Protein AF-A0A0B1T889-F1 (afdb_monomer_lite)

pLDDT: mean 82.71, std 9.09, range [52.03, 93.5]

Sequence (111 aa):
MHWVPYGIRHLVICTLQVASLLMTAFSKSVPVALLGVCVASVAGGLGESTFLGLAGHYSKHTIATWSSGTGMAGLIGAFSYAGMTDARLLALTPTQAMLVMLIMPAIFAFT

Structure (mmCIF, N/CA/C/O backbone):
data_AF-A0A0B1T889-F1
#
_entry.id   AF-A0A0B1T889-F1
#
loop_
_atom_site.group_PDB
_atom_site.id
_atom_site.type_symbol
_atom_site.label_atom_id
_atom_site.label_alt_id
_atom_site.label_comp_id
_atom_site.label_asym_id
_atom_site.label_entity_id
_atom_site.label_seq_id
_atom_site.pdbx_PDB_ins_code
_atom_site.Cartn_x
_atom_site.Cartn_y
_atom_site.Cartn_z
_atom_site.occupancy
_atom_site.B_iso_or_equiv
_atom_site.auth_seq_id
_atom_site.auth_comp_id
_atom_site.auth_asym_id
_atom_site.auth_atom_id
_atom_site.pdbx_PDB_model_num
ATOM 1 N N . MET A 1 1 ? 13.148 -17.642 -9.756 1.00 52.03 1 MET A N 1
ATOM 2 C CA . MET A 1 1 ? 1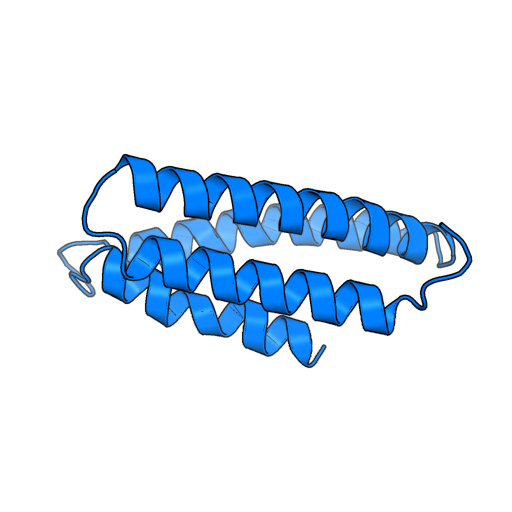2.091 -16.606 -9.863 1.00 52.03 1 MET A CA 1
ATOM 3 C C . MET A 1 1 ? 12.074 -15.906 -11.240 1.00 52.03 1 MET A C 1
ATOM 5 O O . MET A 1 1 ? 11.842 -14.707 -11.302 1.00 52.03 1 MET A O 1
ATOM 9 N N . HIS A 1 2 ? 12.268 -16.618 -12.360 1.00 54.34 2 HIS A N 1
ATOM 10 C CA . HIS A 1 2 ? 12.201 -16.041 -13.724 1.00 54.34 2 HIS A CA 1
ATOM 11 C C . HIS A 1 2 ? 10.922 -16.427 -14.497 1.00 54.34 2 HIS A C 1
ATOM 13 O O . HIS A 1 2 ? 10.688 -15.914 -15.580 1.00 54.34 2 HIS A O 1
ATOM 19 N N . TRP A 1 3 ? 10.080 -17.305 -13.939 1.00 59.69 3 TRP A N 1
ATOM 20 C CA . TRP A 1 3 ? 8.971 -17.944 -14.669 1.00 59.69 3 TRP A CA 1
ATOM 21 C C . TRP A 1 3 ? 7.591 -17.344 -14.397 1.00 59.69 3 TRP A C 1
ATOM 23 O O . TRP A 1 3 ? 6.646 -17.624 -15.124 1.00 59.69 3 TRP A O 1
ATOM 33 N N . VAL A 1 4 ? 7.458 -16.528 -13.349 1.00 72.19 4 VAL A N 1
ATOM 34 C CA . VAL A 1 4 ? 6.184 -15.884 -13.013 1.00 72.19 4 VAL A CA 1
ATOM 35 C C . VAL A 1 4 ? 6.251 -14.428 -13.464 1.00 72.19 4 VAL A C 1
ATOM 37 O O . VAL A 1 4 ? 7.109 -13.710 -12.933 1.00 72.19 4 VAL A O 1
ATOM 40 N N . PRO A 1 5 ? 5.392 -13.985 -14.398 1.00 80.12 5 PRO A N 1
ATOM 41 C CA . PRO A 1 5 ? 5.364 -12.602 -14.855 1.00 80.12 5 PRO A CA 1
ATOM 42 C C . PRO A 1 5 ? 5.029 -11.647 -13.703 1.00 80.12 5 PRO A C 1
ATOM 44 O O . PRO A 1 5 ? 4.236 -11.973 -12.816 1.00 80.12 5 PRO A O 1
ATOM 47 N N . TYR A 1 6 ? 5.633 -10.457 -13.726 1.00 80.12 6 TYR A N 1
ATOM 48 C CA . TYR A 1 6 ? 5.500 -9.450 -12.666 1.00 80.12 6 TYR A CA 1
ATOM 49 C C . TYR A 1 6 ? 4.041 -9.054 -12.396 1.00 80.12 6 TYR A C 1
ATOM 51 O O . TYR A 1 6 ? 3.679 -8.878 -11.238 1.00 80.12 6 TYR A O 1
ATOM 59 N N . GLY A 1 7 ? 3.182 -9.034 -13.421 1.00 80.25 7 GLY A N 1
ATOM 60 C CA . GLY A 1 7 ? 1.748 -8.765 -13.255 1.00 80.25 7 GLY A CA 1
ATOM 61 C C . GLY A 1 7 ? 1.016 -9.802 -12.393 1.00 80.25 7 GLY A C 1
ATOM 62 O O . GLY A 1 7 ? 0.207 -9.434 -11.550 1.00 80.25 7 GLY A O 1
ATOM 63 N N . ILE A 1 8 ? 1.342 -11.096 -12.520 1.00 83.31 8 ILE A N 1
ATOM 64 C CA . ILE A 1 8 ? 0.732 -12.137 -11.671 1.00 83.31 8 ILE A CA 1
ATOM 65 C C . ILE A 1 8 ? 1.202 -11.977 -10.224 1.00 83.31 8 ILE A C 1
ATOM 67 O O . ILE A 1 8 ? 0.402 -12.106 -9.302 1.00 83.31 8 ILE A O 1
ATOM 71 N N . ARG A 1 9 ? 2.482 -11.648 -10.011 1.00 85.19 9 ARG A N 1
ATOM 72 C CA . ARG A 1 9 ? 2.999 -11.374 -8.662 1.00 85.19 9 ARG A CA 1
ATOM 73 C C . ARG A 1 9 ? 2.290 -10.174 -8.042 1.00 85.19 9 ARG A C 1
ATOM 75 O O . ARG A 1 9 ? 1.846 -10.281 -6.907 1.00 85.19 9 ARG A O 1
ATOM 82 N N . HIS A 1 10 ? 2.122 -9.091 -8.804 1.00 87.50 10 HIS A N 1
ATOM 83 C CA . HIS A 1 10 ? 1.406 -7.883 -8.382 1.00 87.50 10 HIS A CA 1
ATOM 84 C C . HIS A 1 10 ? -0.022 -8.184 -7.926 1.00 87.50 10 HIS A C 1
ATOM 86 O O . HIS A 1 10 ? -0.415 -7.798 -6.827 1.00 87.50 10 HIS A O 1
ATOM 92 N N . LEU A 1 11 ? -0.772 -8.961 -8.714 1.00 87.81 11 LEU A N 1
ATOM 93 C CA . LEU A 1 11 ? -2.132 -9.376 -8.358 1.00 87.81 11 LEU A CA 1
ATOM 94 C C . LEU A 1 11 ? -2.168 -10.237 -7.089 1.00 87.81 11 LEU A C 1
ATOM 96 O O . LEU A 1 11 ? -3.028 -10.038 -6.230 1.00 87.81 11 LEU A O 1
ATOM 100 N N . VAL A 1 12 ? -1.227 -11.172 -6.935 1.00 88.69 12 VAL A N 1
ATOM 101 C CA . VAL A 1 12 ? -1.115 -11.992 -5.718 1.00 88.69 12 VAL A CA 1
ATOM 102 C C . VAL A 1 12 ? -0.822 -11.112 -4.499 1.00 88.69 12 VAL A C 1
ATOM 104 O O . VAL A 1 12 ? -1.475 -11.260 -3.473 1.00 88.69 12 VAL A O 1
ATOM 107 N N . ILE A 1 13 ? 0.092 -10.147 -4.613 1.00 90.75 13 ILE A N 1
ATOM 108 C CA . ILE A 1 13 ? 0.410 -9.211 -3.525 1.00 90.75 13 ILE A CA 1
ATOM 109 C C . ILE A 1 13 ? -0.818 -8.364 -3.162 1.00 90.75 13 ILE A C 1
ATOM 111 O O . ILE A 1 13 ? -1.172 -8.280 -1.987 1.00 90.75 13 ILE A O 1
ATOM 115 N N . CYS A 1 14 ? -1.511 -7.796 -4.154 1.00 89.88 14 CYS A N 1
ATOM 116 C CA . CYS A 1 14 ? -2.709 -6.983 -3.930 1.00 89.88 14 CYS A CA 1
ATOM 117 C C . CYS A 1 14 ? -3.825 -7.786 -3.252 1.00 89.88 14 CYS A C 1
ATOM 119 O O . CYS A 1 14 ? -4.416 -7.329 -2.275 1.00 89.88 14 CYS A O 1
ATOM 121 N N . THR A 1 15 ? -4.096 -9.004 -3.729 1.00 89.94 15 THR A N 1
ATOM 122 C CA . THR A 1 15 ? -5.138 -9.869 -3.152 1.00 89.94 15 THR A CA 1
ATOM 123 C C . THR A 1 15 ? -4.798 -10.315 -1.732 1.00 89.94 15 THR A C 1
ATOM 125 O O . THR A 1 15 ? -5.673 -10.268 -0.868 1.00 89.94 15 THR A O 1
ATOM 128 N N . LEU A 1 16 ? -3.536 -10.660 -1.446 1.00 90.25 16 LEU A N 1
ATOM 129 C CA . LEU A 1 16 ? -3.086 -10.940 -0.078 1.00 90.25 16 LEU A CA 1
ATOM 130 C C . LEU A 1 16 ? -3.220 -9.708 0.827 1.00 90.25 16 LEU A C 1
ATOM 132 O O . LEU A 1 16 ? -3.658 -9.837 1.970 1.00 90.25 16 LEU A O 1
ATOM 136 N N . GLN A 1 17 ? -2.889 -8.514 0.328 1.00 89.25 17 GLN A N 1
ATOM 137 C CA . GLN A 1 17 ? -3.007 -7.281 1.104 1.00 89.25 17 GLN A CA 1
ATOM 138 C C . GLN A 1 17 ? -4.472 -6.980 1.452 1.00 89.25 17 GLN A C 1
ATOM 140 O O . GLN A 1 17 ? -4.783 -6.721 2.615 1.00 89.25 17 GLN A O 1
ATOM 145 N N . VAL A 1 18 ? -5.385 -7.099 0.483 1.00 90.25 18 VAL A N 1
ATOM 146 C CA . VAL A 1 18 ? -6.835 -6.965 0.707 1.00 90.25 18 VAL A CA 1
ATOM 147 C C . VAL A 1 18 ? -7.325 -8.005 1.716 1.00 90.25 18 VAL A C 1
ATOM 149 O O . VAL A 1 18 ? -8.007 -7.651 2.677 1.00 90.25 18 VAL A O 1
ATOM 152 N N . ALA A 1 19 ? -6.936 -9.273 1.555 1.00 90.44 19 ALA A N 1
ATOM 153 C CA . ALA A 1 19 ? -7.325 -10.344 2.469 1.00 90.44 19 ALA A CA 1
ATOM 154 C C . ALA A 1 19 ? -6.833 -10.092 3.903 1.00 90.44 19 ALA A C 1
ATOM 156 O O . ALA A 1 19 ? -7.589 -10.295 4.851 1.00 90.44 19 ALA A O 1
ATOM 157 N N . SER A 1 20 ? -5.600 -9.604 4.070 1.00 91.44 20 SER A N 1
ATOM 158 C CA . SER A 1 20 ? -5.027 -9.293 5.385 1.00 91.44 20 SER A CA 1
ATOM 159 C C . SER A 1 20 ? -5.786 -8.176 6.109 1.00 91.44 20 SER A C 1
ATOM 161 O O . SER A 1 20 ? -6.105 -8.309 7.293 1.00 91.44 20 SER A O 1
ATOM 163 N N . LEU A 1 21 ? -6.146 -7.104 5.393 1.00 87.44 21 LEU A N 1
ATOM 164 C CA . LEU A 1 21 ? -6.907 -5.984 5.945 1.00 87.44 21 LEU A CA 1
ATOM 165 C C . LEU A 1 21 ? -8.335 -6.398 6.297 1.00 87.44 21 LEU A C 1
ATOM 167 O O . LEU A 1 21 ? -8.802 -6.071 7.383 1.00 87.44 21 LEU A O 1
ATOM 171 N N . LEU A 1 22 ? -9.005 -7.175 5.439 1.00 87.88 22 LEU A N 1
ATOM 172 C CA . LEU A 1 22 ? -10.339 -7.709 5.736 1.00 87.88 22 LEU A CA 1
ATOM 173 C C . LEU A 1 22 ? -10.311 -8.649 6.949 1.00 87.88 22 LEU A C 1
ATOM 175 O O . LEU A 1 22 ? -11.149 -8.528 7.841 1.00 87.88 22 LEU A O 1
ATOM 179 N N . MET A 1 23 ? -9.325 -9.546 7.025 1.00 87.88 23 MET A N 1
ATOM 180 C CA . MET A 1 23 ? -9.154 -10.462 8.158 1.00 87.88 23 MET A CA 1
ATOM 181 C C . MET A 1 23 ? -8.917 -9.705 9.469 1.00 87.88 23 MET A C 1
ATOM 183 O O . MET A 1 23 ? -9.498 -10.052 10.497 1.00 87.88 23 MET A O 1
ATOM 187 N N . THR A 1 24 ? -8.107 -8.645 9.428 1.00 87.81 24 THR A N 1
ATOM 188 C CA . THR A 1 24 ? -7.811 -7.818 10.605 1.00 87.81 24 THR A CA 1
ATOM 189 C C . THR A 1 24 ? -9.018 -6.964 11.002 1.00 87.81 24 THR A C 1
ATOM 191 O O . THR A 1 24 ? -9.315 -6.845 12.187 1.00 87.81 24 THR A O 1
ATOM 194 N N . ALA A 1 25 ? -9.773 -6.435 10.033 1.00 85.88 25 ALA A N 1
ATOM 195 C CA . ALA A 1 25 ? -10.968 -5.632 10.283 1.00 85.88 25 ALA A CA 1
ATOM 196 C C . ALA A 1 25 ? -12.112 -6.451 10.912 1.00 85.88 25 ALA A C 1
ATOM 198 O O . ALA A 1 25 ? -12.730 -6.001 11.875 1.00 85.88 25 ALA A O 1
ATOM 199 N N . PHE A 1 26 ? -12.385 -7.663 10.415 1.00 84.94 26 PHE A N 1
ATOM 200 C CA . PHE A 1 26 ? -13.464 -8.523 10.932 1.00 84.94 26 PHE A CA 1
ATOM 201 C C . PHE A 1 26 ? -13.053 -9.404 12.123 1.00 84.94 26 PHE A C 1
ATOM 203 O O . PHE A 1 26 ? -13.870 -10.166 12.650 1.00 84.94 26 PHE A O 1
ATOM 210 N N . SER A 1 27 ? -11.801 -9.308 12.568 1.00 85.00 27 SER A N 1
ATOM 211 C CA . SER A 1 27 ? -11.293 -10.052 13.715 1.00 85.00 27 SER A CA 1
ATOM 212 C C . SER A 1 27 ? -12.028 -9.672 15.006 1.00 85.00 27 SER A C 1
ATOM 214 O O . SER A 1 27 ? -11.981 -8.529 15.456 1.00 85.00 27 SER A O 1
ATOM 216 N N . LYS A 1 28 ? -12.628 -10.667 15.670 1.00 81.25 28 LYS A N 1
ATOM 217 C CA . LYS A 1 28 ? -13.226 -10.519 17.012 1.00 81.25 28 LYS A CA 1
ATOM 218 C C . LYS A 1 28 ? -12.252 -10.818 18.155 1.00 81.25 28 LYS A C 1
ATOM 220 O O . LYS A 1 28 ? -12.586 -10.607 19.315 1.00 81.25 28 LYS A O 1
ATOM 225 N N . SER A 1 29 ? -11.065 -11.338 17.846 1.00 86.94 29 SER A N 1
ATOM 226 C CA . SER A 1 29 ? -10.102 -11.826 18.836 1.00 86.94 29 SER A CA 1
ATOM 227 C C . SER A 1 29 ? -8.677 -11.486 18.421 1.00 86.94 29 SER A C 1
ATOM 229 O O . SER A 1 29 ? -8.310 -11.720 17.272 1.00 86.94 29 SER A O 1
ATOM 231 N N . VAL A 1 30 ? -7.854 -11.029 19.367 1.00 88.31 30 VAL A N 1
ATOM 232 C CA . VAL A 1 30 ? -6.458 -10.608 19.130 1.00 88.31 30 VAL A CA 1
ATOM 233 C C . VAL A 1 30 ? -5.632 -11.607 18.297 1.00 88.31 30 VAL A C 1
ATOM 235 O O . VAL A 1 30 ? -4.952 -11.157 17.376 1.00 88.31 30 VAL A O 1
ATOM 238 N N . PRO A 1 31 ? -5.709 -12.940 18.508 1.00 90.25 31 PRO A N 1
ATOM 239 C CA . PRO A 1 31 ? -4.937 -13.888 17.702 1.00 90.25 31 PRO A CA 1
ATOM 240 C C . PRO A 1 31 ? -5.287 -13.852 16.207 1.00 90.25 31 PRO A C 1
ATOM 242 O O . PRO A 1 31 ? -4.404 -13.971 15.365 1.00 90.25 31 PRO A O 1
ATOM 245 N N . VAL A 1 32 ? -6.562 -13.645 15.866 1.00 86.75 32 VAL A N 1
ATOM 246 C CA . VAL A 1 32 ? -7.029 -13.578 14.469 1.00 86.75 32 VAL A CA 1
ATOM 247 C C . VAL A 1 32 ? -6.560 -12.283 13.803 1.00 86.75 32 VAL A C 1
ATOM 249 O O . VAL A 1 32 ? -6.144 -12.311 12.648 1.00 86.75 32 VAL A O 1
ATOM 252 N N . ALA A 1 33 ? -6.534 -11.169 14.541 1.00 86.81 33 ALA A N 1
ATOM 253 C CA . ALA A 1 33 ? -5.939 -9.924 14.057 1.00 86.81 33 ALA A CA 1
ATOM 254 C C . ALA A 1 33 ? -4.435 -10.086 13.786 1.00 86.81 33 ALA A C 1
ATOM 256 O O . ALA A 1 33 ? -3.952 -9.660 12.741 1.00 86.81 33 ALA A O 1
ATOM 257 N N . LEU A 1 34 ? -3.699 -10.750 14.685 1.00 90.44 34 LEU A N 1
ATOM 258 C CA . LEU A 1 34 ? -2.267 -11.008 14.501 1.00 90.44 34 LEU A CA 1
ATOM 259 C C . LEU A 1 34 ? -1.987 -11.913 13.298 1.00 90.44 34 LEU A C 1
ATOM 261 O O . LEU A 1 34 ? -1.033 -11.658 12.569 1.00 90.44 34 LEU A O 1
ATOM 265 N N . LEU A 1 35 ? -2.833 -12.913 13.036 1.00 91.94 35 LEU A N 1
ATOM 266 C CA . LEU A 1 35 ? -2.740 -13.707 11.807 1.00 91.94 35 LEU A CA 1
ATOM 267 C C . LEU A 1 35 ? -2.912 -12.834 10.559 1.00 91.94 35 LEU A C 1
ATOM 269 O O . LEU A 1 35 ? -2.135 -12.973 9.615 1.00 91.94 35 LEU A O 1
ATOM 273 N N . GLY A 1 36 ? -3.862 -11.895 10.575 1.00 89.62 36 GLY A N 1
ATOM 274 C CA . GLY A 1 36 ? -4.009 -10.891 9.519 1.00 89.62 36 GLY A CA 1
ATOM 275 C C . GLY A 1 36 ? -2.728 -10.077 9.313 1.00 89.62 36 GLY A C 1
ATOM 276 O O . GLY A 1 36 ? -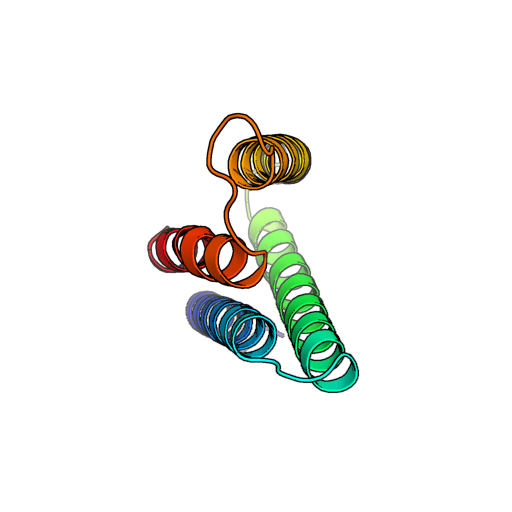2.262 -9.939 8.182 1.00 89.62 36 GLY A O 1
ATOM 277 N N . VAL A 1 37 ? -2.090 -9.629 10.398 1.00 90.69 37 VAL A N 1
ATOM 278 C CA . VAL A 1 37 ? -0.797 -8.923 10.345 1.00 90.69 37 VAL A CA 1
ATOM 279 C C . VAL A 1 37 ? 0.313 -9.810 9.772 1.00 90.69 37 VAL A C 1
ATOM 281 O O . VAL A 1 37 ? 1.073 -9.347 8.926 1.00 90.69 37 VAL A O 1
ATOM 284 N N . CYS A 1 38 ? 0.390 -11.091 10.144 1.00 93.50 38 CYS A N 1
ATOM 285 C CA . CYS A 1 38 ? 1.360 -12.023 9.563 1.00 93.50 38 CYS A CA 1
ATOM 286 C C . CYS A 1 38 ? 1.177 -12.167 8.045 1.00 93.50 38 CYS A C 1
ATOM 288 O O . CYS A 1 38 ? 2.158 -12.143 7.302 1.00 93.50 38 CYS A O 1
ATOM 290 N N . VAL A 1 39 ? -0.071 -12.270 7.571 1.00 91.56 39 VAL A N 1
ATOM 291 C CA . VAL A 1 39 ? -0.378 -12.308 6.131 1.00 91.56 39 VAL A CA 1
ATOM 292 C C . VAL A 1 39 ? 0.046 -11.002 5.454 1.00 91.56 39 VAL A C 1
ATOM 294 O O . VAL A 1 39 ? 0.656 -11.047 4.385 1.00 91.56 39 VAL A O 1
ATOM 297 N N . ALA A 1 40 ? -0.203 -9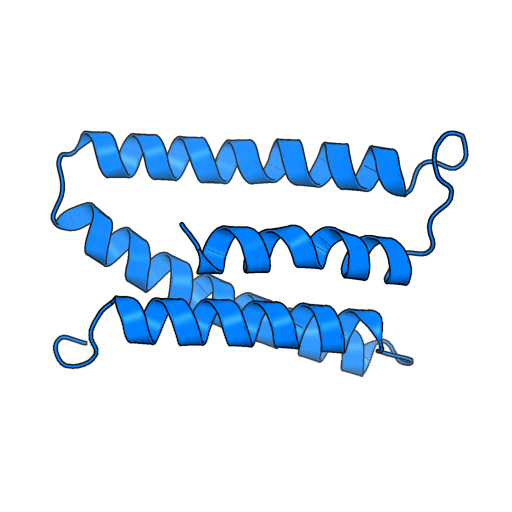.850 6.087 1.00 91.25 40 ALA A N 1
ATOM 298 C CA . ALA A 1 40 ? 0.249 -8.553 5.585 1.00 91.25 40 ALA A CA 1
ATOM 299 C C . ALA A 1 40 ? 1.784 -8.478 5.478 1.00 91.25 40 ALA A C 1
ATOM 301 O O . ALA A 1 40 ? 2.299 -7.989 4.477 1.00 91.25 40 ALA A O 1
ATOM 302 N N . SER A 1 41 ? 2.525 -9.003 6.461 1.00 92.88 41 SER A N 1
ATOM 303 C CA . SER A 1 41 ? 3.994 -9.044 6.426 1.00 92.88 41 SER A CA 1
ATOM 304 C C . SER A 1 41 ? 4.529 -9.921 5.293 1.00 92.88 41 SER A C 1
ATOM 306 O O . SER A 1 41 ? 5.481 -9.533 4.616 1.00 92.88 41 SER A O 1
ATOM 308 N N . VAL A 1 42 ? 3.905 -11.078 5.044 1.00 92.81 42 VAL A N 1
ATOM 309 C CA . VAL A 1 42 ? 4.266 -11.943 3.907 1.00 92.81 42 VAL A CA 1
ATOM 310 C C . VAL A 1 42 ? 3.992 -11.231 2.580 1.00 92.81 42 VAL A C 1
ATOM 312 O O . VAL A 1 42 ? 4.851 -11.238 1.698 1.00 92.81 42 VAL A O 1
ATOM 315 N N . ALA A 1 43 ? 2.836 -10.572 2.448 1.00 91.31 43 ALA A N 1
ATOM 316 C CA . ALA A 1 43 ? 2.493 -9.787 1.263 1.00 91.31 43 ALA A CA 1
ATOM 317 C C . ALA A 1 43 ? 3.510 -8.660 1.012 1.00 91.31 43 ALA A C 1
ATOM 319 O O . ALA A 1 43 ? 4.001 -8.518 -0.107 1.00 91.31 43 ALA A O 1
ATOM 320 N N . GLY A 1 44 ? 3.878 -7.919 2.063 1.00 88.38 44 GLY A N 1
ATOM 321 C CA . GLY A 1 44 ? 4.868 -6.844 2.006 1.00 88.38 44 GLY A CA 1
ATOM 322 C C . GLY A 1 44 ? 6.252 -7.331 1.573 1.00 88.38 44 GLY A C 1
ATOM 323 O O . GLY A 1 44 ? 6.831 -6.763 0.651 1.00 88.38 44 GLY A O 1
ATOM 324 N N . GLY A 1 45 ? 6.754 -8.428 2.153 1.00 90.62 45 GLY A N 1
ATOM 325 C CA . GLY A 1 45 ? 8.059 -8.990 1.779 1.00 90.62 45 GLY A CA 1
ATOM 326 C C . GLY A 1 45 ? 8.104 -9.540 0.345 1.00 90.62 45 GLY A C 1
ATOM 327 O O . GLY A 1 45 ? 9.083 -9.344 -0.384 1.00 90.62 45 GLY A O 1
ATOM 328 N N . LEU A 1 46 ? 7.025 -10.191 -0.105 1.00 89.00 46 LEU A N 1
ATOM 329 C CA . LEU A 1 46 ? 6.887 -10.629 -1.501 1.00 89.00 46 LEU A CA 1
ATOM 330 C C . LEU A 1 46 ? 6.788 -9.439 -2.466 1.00 89.00 46 LEU A C 1
ATOM 332 O O . LEU A 1 46 ? 7.347 -9.491 -3.565 1.00 89.00 46 LEU A O 1
ATOM 336 N N . GLY A 1 47 ? 6.113 -8.366 -2.050 1.00 87.50 47 GLY A N 1
ATOM 337 C CA . GLY A 1 47 ? 6.033 -7.108 -2.783 1.00 87.50 47 GLY A CA 1
ATOM 338 C C . GLY A 1 47 ? 7.388 -6.454 -2.951 1.00 87.50 47 GLY A C 1
ATOM 339 O O . GLY A 1 47 ? 7.842 -6.269 -4.077 1.00 87.50 47 GLY A O 1
ATOM 340 N N . GLU A 1 48 ? 8.066 -6.172 -1.845 1.00 87.75 48 GLU A N 1
ATOM 341 C CA . GLU A 1 48 ? 9.367 -5.511 -1.843 1.00 87.75 48 GLU A CA 1
ATOM 342 C C . GLU A 1 48 ? 10.381 -6.260 -2.711 1.00 87.75 48 GLU A C 1
ATOM 344 O O . GLU A 1 48 ? 10.944 -5.677 -3.632 1.00 87.75 48 GLU A O 1
ATOM 349 N N . SER A 1 49 ? 10.527 -7.575 -2.527 1.00 87.06 49 SER A N 1
ATOM 350 C CA . SER A 1 49 ? 11.432 -8.383 -3.359 1.00 87.06 49 SER A CA 1
ATOM 351 C C . SER A 1 49 ? 11.081 -8.347 -4.855 1.00 87.06 49 SER A C 1
ATOM 353 O O . SER A 1 49 ? 11.976 -8.319 -5.704 1.00 87.06 49 SER A O 1
ATOM 355 N N . THR A 1 50 ? 9.792 -8.302 -5.199 1.00 87.31 50 THR A N 1
ATOM 356 C CA . THR A 1 50 ? 9.330 -8.236 -6.591 1.00 87.31 50 THR A CA 1
ATOM 357 C C . THR A 1 50 ? 9.591 -6.863 -7.215 1.00 87.31 50 THR A C 1
ATOM 359 O O . THR A 1 50 ? 10.165 -6.799 -8.305 1.00 87.31 50 THR A O 1
ATOM 362 N N . PHE A 1 51 ? 9.210 -5.769 -6.549 1.00 84.88 51 PHE A N 1
ATOM 363 C CA . PHE A 1 51 ? 9.363 -4.414 -7.094 1.00 84.88 51 PHE A CA 1
ATOM 364 C C . PHE A 1 51 ? 10.806 -3.933 -7.073 1.00 84.88 51 PHE A C 1
ATOM 366 O O . PHE A 1 51 ? 11.224 -3.288 -8.027 1.00 84.88 51 PHE A O 1
ATOM 373 N N . LEU A 1 52 ? 11.591 -4.279 -6.049 1.00 85.50 52 LEU A N 1
ATOM 374 C CA . LEU A 1 52 ? 13.014 -3.941 -6.016 1.00 85.50 52 LEU A CA 1
ATOM 375 C C . LEU A 1 52 ? 13.777 -4.700 -7.112 1.00 85.50 52 LEU A C 1
ATOM 377 O O . LEU A 1 52 ? 14.626 -4.128 -7.794 1.00 85.50 52 LEU A O 1
ATOM 381 N N . GLY A 1 53 ? 13.409 -5.967 -7.344 1.00 84.56 53 GLY A N 1
ATOM 382 C CA . GLY A 1 53 ? 13.916 -6.753 -8.467 1.00 84.56 53 GLY A CA 1
ATOM 383 C C . GLY A 1 53 ? 13.546 -6.153 -9.828 1.00 84.56 53 GLY A C 1
ATOM 384 O O . GLY A 1 53 ? 14.369 -6.158 -10.737 1.00 84.56 53 GLY A O 1
ATOM 385 N N . LEU A 1 54 ? 12.339 -5.591 -9.969 1.00 83.25 54 LEU A N 1
ATOM 386 C CA . LEU A 1 54 ? 11.923 -4.876 -11.181 1.00 83.25 54 LEU A CA 1
ATOM 387 C C . LEU A 1 54 ? 12.655 -3.534 -11.336 1.00 83.25 54 LEU A C 1
ATOM 389 O O . LEU A 1 54 ? 13.123 -3.218 -12.425 1.00 83.25 54 LEU A O 1
ATOM 393 N N . ALA A 1 55 ? 12.800 -2.764 -10.255 1.00 83.88 55 ALA A N 1
ATOM 394 C CA . ALA A 1 55 ? 13.484 -1.472 -10.237 1.00 83.88 55 ALA A CA 1
ATOM 395 C C . ALA A 1 55 ? 14.954 -1.586 -10.664 1.00 83.88 55 ALA A C 1
ATOM 397 O O . ALA A 1 55 ? 15.473 -0.670 -11.300 1.00 83.88 55 ALA A O 1
ATOM 398 N N . GLY A 1 56 ? 15.599 -2.725 -10.386 1.00 80.44 56 GLY A N 1
ATOM 399 C CA . GLY A 1 56 ? 16.949 -3.036 -10.862 1.00 80.44 56 GLY A CA 1
ATOM 400 C C . GLY A 1 56 ? 17.091 -3.110 -12.389 1.00 80.44 56 GLY A C 1
ATOM 401 O O . GLY A 1 56 ? 18.201 -2.960 -12.893 1.00 80.44 56 GLY A O 1
ATOM 402 N N . HIS A 1 57 ? 15.995 -3.292 -13.136 1.00 83.19 57 HIS A N 1
ATOM 403 C CA . HIS A 1 57 ? 15.992 -3.239 -14.604 1.00 83.19 57 HIS A CA 1
ATOM 404 C C . HIS A 1 57 ? 15.860 -1.814 -15.170 1.00 83.19 57 HIS A C 1
ATOM 406 O O . HIS A 1 57 ? 16.053 -1.618 -16.370 1.00 83.19 57 HIS A O 1
ATOM 412 N N . TYR A 1 58 ? 15.543 -0.823 -14.332 1.00 83.69 58 TYR A N 1
ATOM 413 C CA . TYR A 1 58 ? 15.385 0.578 -14.723 1.00 83.69 58 TYR A CA 1
ATOM 414 C C . TYR A 1 58 ? 16.583 1.431 -14.276 1.00 83.69 58 TYR A C 1
ATOM 416 O O . TYR A 1 58 ? 17.550 0.952 -13.686 1.00 83.69 58 TYR A O 1
ATOM 424 N N . SER A 1 59 ? 16.551 2.725 -14.609 1.00 83.81 59 SER A N 1
ATOM 425 C CA . SER A 1 59 ? 17.619 3.669 -14.266 1.00 83.81 59 SER A CA 1
ATOM 426 C C . SER A 1 59 ? 17.908 3.703 -12.757 1.00 83.81 59 SER A C 1
ATOM 428 O O . SER A 1 59 ? 17.022 3.483 -11.931 1.00 83.81 59 SER A O 1
ATOM 430 N N . LYS A 1 60 ? 19.127 4.097 -12.370 1.00 79.31 60 LYS A N 1
ATOM 431 C CA . LYS A 1 60 ? 19.518 4.231 -10.951 1.00 79.31 60 LYS A CA 1
ATOM 432 C C . LYS A 1 60 ? 18.600 5.166 -10.142 1.00 79.31 60 LYS A C 1
ATOM 434 O O . LYS A 1 60 ? 18.495 5.013 -8.928 1.00 79.31 60 LYS A O 1
ATOM 439 N N . HIS A 1 61 ? 17.905 6.098 -10.797 1.00 82.81 61 HIS A N 1
ATOM 440 C CA . HIS A 1 61 ? 16.943 6.999 -10.154 1.00 82.81 61 HIS A CA 1
ATOM 441 C C . HIS A 1 61 ? 15.667 6.286 -9.671 1.00 82.81 61 HIS A C 1
ATOM 443 O O . HIS A 1 61 ? 14.990 6.783 -8.771 1.00 82.81 61 HIS A O 1
ATOM 449 N N . THR A 1 62 ? 15.349 5.103 -10.203 1.00 84.81 62 THR A N 1
ATOM 450 C CA . THR A 1 62 ? 14.166 4.319 -9.816 1.00 84.81 62 THR A CA 1
ATOM 451 C C . THR A 1 62 ? 14.276 3.782 -8.384 1.00 84.81 62 THR A C 1
ATOM 453 O O . THR A 1 62 ? 13.299 3.788 -7.643 1.00 84.81 62 THR A O 1
ATOM 456 N N . ILE A 1 63 ? 15.475 3.399 -7.934 1.00 85.94 63 ILE A N 1
ATOM 457 C CA . ILE A 1 63 ? 15.691 2.935 -6.551 1.00 85.94 63 ILE A CA 1
ATOM 458 C C . ILE A 1 63 ? 15.609 4.108 -5.562 1.00 85.94 63 ILE A C 1
ATOM 460 O O . ILE A 1 63 ? 15.035 3.978 -4.482 1.00 85.94 63 ILE A O 1
ATOM 464 N N . ALA A 1 64 ? 16.142 5.275 -5.940 1.00 87.12 64 ALA A N 1
ATOM 465 C CA . ALA A 1 64 ? 16.067 6.482 -5.116 1.00 87.12 64 ALA A CA 1
ATOM 466 C C . ALA A 1 64 ? 14.617 6.967 -4.940 1.00 87.12 64 ALA A C 1
ATOM 468 O O . ALA A 1 64 ? 14.209 7.314 -3.833 1.00 87.12 64 ALA A O 1
ATOM 469 N N . THR A 1 65 ? 13.824 6.946 -6.015 1.00 86.81 65 THR A N 1
ATOM 470 C CA . THR A 1 65 ? 12.396 7.304 -5.970 1.00 86.81 65 THR A CA 1
ATOM 471 C C . THR A 1 65 ? 11.566 6.283 -5.194 1.00 86.81 65 THR A C 1
ATOM 473 O O . THR A 1 65 ? 10.725 6.691 -4.397 1.00 86.81 65 THR A O 1
ATOM 476 N N . TRP A 1 66 ? 11.848 4.981 -5.329 1.00 87.62 66 TRP A N 1
ATOM 477 C CA . TRP A 1 66 ? 11.244 3.939 -4.491 1.00 87.62 66 TRP A CA 1
ATOM 478 C C . TRP A 1 66 ? 11.513 4.180 -2.998 1.00 87.62 66 TRP A C 1
ATOM 480 O O . TRP A 1 66 ? 10.573 4.231 -2.208 1.00 87.62 66 TRP A O 1
ATOM 490 N N . SER A 1 67 ? 12.776 4.414 -2.625 1.00 88.50 67 SER A N 1
ATOM 491 C CA . SER A 1 67 ? 13.181 4.676 -1.235 1.00 88.50 67 SER A CA 1
ATOM 492 C C . SER A 1 67 ? 12.539 5.950 -0.669 1.00 88.50 67 SER A C 1
ATOM 494 O O . SER A 1 67 ? 12.037 5.969 0.454 1.00 88.50 67 SER A O 1
ATOM 496 N N . SER A 1 68 ? 12.468 7.019 -1.469 1.00 91.38 68 SER A N 1
ATOM 497 C CA . SER A 1 68 ? 11.760 8.236 -1.063 1.00 91.38 68 SER A CA 1
ATOM 498 C C . SER A 1 68 ? 10.254 7.999 -0.881 1.00 91.38 68 SER A C 1
ATOM 500 O O . SER A 1 68 ? 9.652 8.583 0.021 1.00 91.38 68 SER A O 1
ATOM 502 N N . GLY A 1 69 ? 9.643 7.163 -1.726 1.00 87.62 69 GLY A N 1
ATOM 503 C CA . GLY A 1 69 ? 8.222 6.826 -1.663 1.00 87.62 69 GLY A CA 1
ATOM 504 C C . GLY A 1 69 ? 7.851 6.019 -0.418 1.00 87.62 69 GLY A C 1
ATOM 505 O O . GLY A 1 69 ? 6.860 6.343 0.236 1.00 87.62 69 GLY A O 1
ATOM 506 N N . THR A 1 70 ? 8.656 5.022 -0.036 1.00 86.94 70 THR A N 1
ATOM 507 C CA . THR A 1 70 ? 8.411 4.221 1.179 1.00 86.94 70 THR A CA 1
ATOM 508 C C . THR A 1 70 ? 8.492 5.072 2.448 1.00 86.94 70 THR A C 1
ATOM 510 O O . THR A 1 70 ? 7.638 4.944 3.327 1.00 86.94 70 THR A O 1
ATOM 513 N N . GLY A 1 71 ? 9.445 6.008 2.516 1.00 88.06 71 GLY A N 1
ATOM 514 C CA . GLY A 1 71 ? 9.534 6.973 3.616 1.00 88.06 71 GLY A CA 1
ATOM 515 C C . GLY A 1 71 ? 8.296 7.872 3.717 1.00 88.06 71 GLY A C 1
ATOM 516 O O . GLY A 1 71 ? 7.725 8.031 4.798 1.00 88.06 71 GLY A O 1
ATOM 517 N N . MET A 1 72 ? 7.832 8.413 2.585 1.00 89.00 72 MET A N 1
ATOM 518 C CA . MET A 1 72 ? 6.626 9.248 2.540 1.00 89.00 72 MET A CA 1
ATOM 519 C C . MET A 1 72 ? 5.361 8.463 2.920 1.00 89.00 72 MET A C 1
ATOM 521 O O . MET A 1 72 ? 4.502 8.994 3.622 1.00 89.00 72 MET A O 1
ATOM 525 N N . ALA A 1 73 ? 5.252 7.195 2.510 1.00 86.94 73 ALA A N 1
ATOM 526 C CA . ALA A 1 73 ? 4.118 6.340 2.856 1.00 86.94 73 ALA A CA 1
ATOM 527 C C . ALA A 1 73 ? 3.952 6.185 4.378 1.00 86.94 73 ALA A C 1
ATOM 529 O O . ALA A 1 73 ? 2.827 6.207 4.874 1.00 86.94 73 ALA A O 1
ATOM 530 N N . GLY A 1 74 ? 5.059 6.110 5.128 1.00 85.94 74 GLY A N 1
ATOM 531 C CA . GLY A 1 74 ? 5.032 6.086 6.592 1.00 85.94 74 GLY A CA 1
ATOM 532 C C . GLY A 1 74 ? 4.456 7.368 7.200 1.00 85.94 74 GLY A C 1
ATOM 533 O O . GLY A 1 74 ? 3.600 7.302 8.082 1.00 85.94 74 GLY A O 1
ATOM 534 N N . LEU A 1 75 ? 4.867 8.535 6.690 1.00 89.81 75 LEU A N 1
ATOM 535 C CA . LEU A 1 75 ? 4.347 9.831 7.139 1.00 89.81 75 LEU A CA 1
ATOM 536 C C . LEU A 1 75 ? 2.857 9.972 6.816 1.00 89.81 75 LEU A C 1
ATOM 538 O O . LEU A 1 75 ? 2.055 10.221 7.715 1.00 89.81 75 LEU A O 1
ATOM 542 N N . ILE A 1 76 ? 2.472 9.769 5.552 1.00 89.06 76 ILE A N 1
ATOM 543 C CA . ILE A 1 76 ? 1.076 9.888 5.109 1.00 89.06 76 ILE A CA 1
ATOM 544 C C . ILE A 1 76 ? 0.191 8.889 5.857 1.00 89.06 76 ILE A C 1
ATOM 546 O O . ILE A 1 76 ? -0.898 9.257 6.294 1.00 89.06 76 ILE A O 1
ATOM 550 N N . GLY A 1 77 ? 0.655 7.653 6.057 1.00 85.25 77 GLY A N 1
ATOM 551 C CA . GLY A 1 77 ? -0.065 6.635 6.818 1.00 85.25 77 GLY A CA 1
ATOM 552 C C . GLY A 1 77 ? -0.287 7.044 8.275 1.00 85.25 77 GLY A C 1
ATOM 553 O O . GLY A 1 77 ? -1.418 6.982 8.758 1.00 85.25 77 GLY A O 1
ATOM 554 N N . ALA A 1 78 ? 0.758 7.528 8.954 1.00 86.19 78 ALA A N 1
ATOM 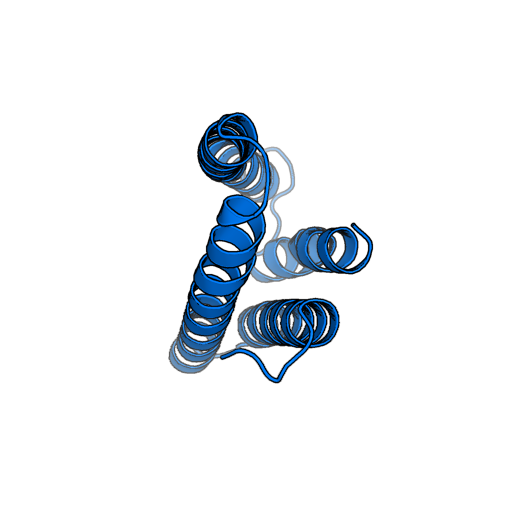555 C CA . ALA A 1 78 ? 0.671 7.980 10.342 1.00 86.19 78 ALA A CA 1
ATOM 556 C C . ALA A 1 78 ? -0.255 9.196 10.502 1.00 86.19 78 ALA A C 1
ATOM 558 O O . ALA A 1 78 ? -1.119 9.187 11.377 1.00 86.19 78 ALA A O 1
ATOM 559 N N . PHE A 1 79 ? -0.134 10.207 9.634 1.00 85.56 79 PHE A N 1
ATOM 560 C CA . PHE A 1 79 ? -1.015 11.380 9.656 1.00 85.56 79 PHE A CA 1
ATOM 561 C C . PHE A 1 79 ? -2.466 11.017 9.337 1.00 85.56 79 PHE A C 1
ATOM 563 O O . PHE A 1 79 ? -3.376 11.502 10.007 1.00 85.56 79 PHE A O 1
ATOM 570 N N . SER A 1 80 ? -2.692 10.129 8.365 1.00 84.06 80 SER A N 1
ATOM 571 C CA . SER A 1 80 ? -4.037 9.660 8.013 1.00 84.06 80 SER A CA 1
ATOM 572 C C . SER A 1 80 ? -4.673 8.885 9.167 1.00 84.06 80 SER A C 1
ATOM 574 O O . SER A 1 80 ? -5.834 9.114 9.499 1.00 84.06 80 SER A O 1
ATOM 576 N N . TYR A 1 81 ? -3.917 7.995 9.819 1.00 79.81 81 TYR A N 1
ATOM 577 C CA . TYR A 1 81 ? -4.405 7.241 10.974 1.00 79.81 81 TYR A CA 1
ATOM 578 C C . TYR A 1 81 ? -4.666 8.144 12.183 1.00 79.81 81 TYR A C 1
ATOM 580 O O . TYR A 1 81 ? -5.711 8.013 12.822 1.00 79.81 81 TYR A O 1
ATOM 588 N N . ALA A 1 82 ? -3.763 9.087 12.467 1.00 81.06 82 ALA A N 1
ATOM 589 C CA . ALA A 1 82 ? -3.945 10.072 13.527 1.00 81.06 82 ALA A CA 1
ATOM 590 C C . ALA A 1 82 ? -5.199 10.923 13.280 1.00 81.06 82 ALA A C 1
ATOM 592 O O . ALA A 1 82 ? -6.037 11.026 14.168 1.00 81.06 82 ALA A O 1
ATOM 593 N N . GLY A 1 83 ? -5.396 11.438 12.062 1.00 79.94 83 GLY A N 1
ATOM 594 C CA . GLY A 1 83 ? -6.586 12.218 11.706 1.00 79.94 83 GLY A CA 1
ATOM 595 C C . GLY A 1 83 ? -7.898 11.427 11.785 1.00 79.94 83 GLY A C 1
ATOM 596 O O . GLY A 1 83 ? -8.920 11.980 12.183 1.00 79.94 83 GLY A O 1
ATOM 597 N N . MET A 1 84 ? -7.880 10.131 11.452 1.00 72.00 84 MET A N 1
ATOM 598 C CA . MET A 1 84 ? -9.062 9.263 11.564 1.00 72.00 84 MET A CA 1
ATOM 599 C C . MET A 1 84 ? -9.381 8.844 13.007 1.00 72.00 84 MET A C 1
ATOM 601 O O . MET A 1 84 ? -10.553 8.672 13.344 1.00 72.00 84 MET A O 1
ATOM 605 N N . THR A 1 85 ? -8.357 8.666 13.845 1.00 69.25 85 THR A N 1
ATOM 606 C CA . THR A 1 85 ? -8.494 8.136 15.215 1.00 69.25 85 THR A CA 1
ATOM 607 C C . THR A 1 85 ? -8.662 9.242 16.262 1.00 69.25 85 THR A C 1
ATOM 609 O O . THR A 1 85 ? -9.115 8.968 17.372 1.00 69.25 85 THR A O 1
ATOM 612 N N . ASP A 1 86 ? -8.322 10.495 15.941 1.00 73.31 86 ASP A N 1
ATOM 613 C CA . ASP A 1 86 ? -8.456 11.608 16.881 1.00 73.31 86 ASP A CA 1
ATOM 614 C C . ASP A 1 86 ? -9.925 11.834 17.288 1.00 73.31 86 ASP A C 1
ATOM 616 O O . ASP A 1 86 ? -10.837 11.938 16.454 1.00 73.31 86 ASP A O 1
ATOM 620 N N . ALA A 1 87 ? -10.144 11.923 18.603 1.00 57.72 87 ALA A N 1
ATOM 621 C CA . ALA A 1 87 ? -11.454 12.071 19.229 1.00 57.72 87 ALA A CA 1
ATOM 622 C C . ALA A 1 87 ? -12.156 13.399 18.887 1.00 57.72 87 ALA A C 1
ATOM 624 O O . ALA A 1 87 ? -13.362 13.518 19.094 1.00 57.72 87 ALA A O 1
ATOM 625 N N . ARG A 1 88 ? -11.426 14.400 18.374 1.00 55.53 88 ARG A N 1
ATOM 626 C CA . ARG A 1 88 ? -11.977 15.699 17.953 1.00 55.53 88 ARG A CA 1
ATOM 627 C C . ARG A 1 88 ? -12.287 15.802 16.457 1.00 55.53 88 ARG A C 1
ATOM 629 O O . ARG A 1 88 ? -12.875 16.805 16.060 1.00 55.53 88 ARG A O 1
ATOM 636 N N . LEU A 1 89 ? -11.910 14.815 15.640 1.00 58.41 89 LEU A N 1
ATOM 637 C CA . LEU A 1 89 ? -12.109 14.847 14.184 1.00 58.41 89 LEU A CA 1
ATOM 638 C C . LEU A 1 89 ? -13.164 13.849 13.701 1.00 58.41 89 LEU A C 1
ATOM 640 O O . LEU A 1 89 ? -14.226 14.261 13.245 1.00 58.41 89 LEU A O 1
ATOM 644 N N . LEU A 1 90 ? -12.867 12.551 13.764 1.00 57.09 90 LEU A N 1
ATOM 645 C CA . LEU A 1 90 ? -13.681 11.512 13.118 1.00 57.09 90 LEU A CA 1
ATOM 646 C C . LEU A 1 90 ? -14.119 10.398 14.076 1.00 57.09 90 LEU A C 1
ATOM 648 O O . LEU A 1 90 ? -15.089 9.709 13.764 1.00 57.09 90 LEU A O 1
ATOM 652 N N . ALA A 1 91 ? -13.452 10.243 15.232 1.00 63.19 91 ALA A N 1
ATOM 653 C CA . ALA A 1 91 ? -13.770 9.252 16.270 1.00 63.19 91 ALA A CA 1
ATOM 654 C C . ALA A 1 91 ? -14.077 7.843 15.713 1.00 63.19 91 ALA A C 1
ATOM 656 O O . ALA A 1 91 ? -14.952 7.133 16.217 1.00 63.19 91 ALA A O 1
ATOM 657 N N . LEU A 1 92 ? -13.385 7.443 14.641 1.00 62.97 92 LEU A N 1
ATOM 658 C CA . LEU A 1 92 ? -13.651 6.175 13.976 1.00 62.97 92 LEU A CA 1
ATOM 659 C C . LEU A 1 92 ? -13.096 5.023 14.808 1.00 62.97 92 LEU A C 1
ATOM 661 O O . LEU A 1 92 ? -11.983 5.068 15.331 1.00 62.97 92 LEU A O 1
ATOM 665 N N . THR A 1 93 ? -13.874 3.944 14.887 1.00 73.56 93 THR A N 1
ATOM 666 C CA . THR A 1 93 ? -13.400 2.699 15.502 1.00 73.56 93 THR A CA 1
ATOM 667 C C . THR A 1 93 ? -12.250 2.136 14.650 1.00 73.56 93 THR A C 1
ATOM 669 O O . THR A 1 93 ? -12.331 2.224 13.420 1.00 73.56 93 THR A O 1
ATOM 672 N N . PRO A 1 94 ? -11.212 1.502 15.234 1.00 69.06 94 PRO A N 1
ATOM 673 C CA . PRO A 1 94 ? -10.080 0.939 14.484 1.00 69.06 94 PRO A CA 1
ATOM 674 C C . PRO A 1 94 ? -10.493 0.059 13.293 1.00 69.06 94 PRO A C 1
ATOM 676 O O . PRO A 1 94 ? -9.874 0.097 12.233 1.00 69.06 94 PRO A O 1
ATOM 679 N N . THR A 1 95 ? -11.607 -0.665 13.424 1.00 72.19 95 THR A N 1
ATOM 680 C CA . THR A 1 95 ? -12.228 -1.448 12.348 1.00 72.19 95 THR A CA 1
ATOM 681 C C . THR A 1 95 ? -12.633 -0.602 11.137 1.00 72.19 95 THR A C 1
ATOM 683 O O . THR A 1 95 ? -12.380 -0.993 10.001 1.00 72.19 95 THR A O 1
ATOM 686 N N . GLN A 1 96 ? -13.236 0.568 11.357 1.00 71.50 96 GLN A N 1
ATOM 687 C CA . GLN A 1 96 ? -13.639 1.475 10.280 1.00 71.50 96 GLN A CA 1
ATOM 688 C C . GLN A 1 96 ? -12.419 2.105 9.602 1.00 71.50 96 GLN A C 1
ATOM 690 O O . GLN A 1 96 ? -12.401 2.211 8.380 1.00 71.50 96 GLN A O 1
ATOM 695 N N . ALA A 1 97 ? -11.373 2.441 10.363 1.00 77.94 97 ALA A N 1
ATOM 696 C CA . ALA A 1 97 ? -10.116 2.932 9.798 1.00 77.94 97 ALA A CA 1
ATOM 697 C C . ALA A 1 97 ? -9.454 1.886 8.878 1.00 77.94 97 ALA A C 1
ATOM 699 O O . ALA A 1 97 ? -8.987 2.226 7.792 1.00 77.94 97 ALA A O 1
ATOM 700 N N . MET A 1 98 ? -9.476 0.602 9.261 1.00 77.94 98 MET A N 1
ATOM 701 C CA . MET A 1 98 ? -8.967 -0.487 8.414 1.00 77.94 98 MET A CA 1
ATOM 702 C C . MET A 1 98 ? -9.784 -0.664 7.124 1.00 77.94 98 MET A C 1
ATOM 704 O O . MET A 1 98 ? -9.206 -0.913 6.068 1.00 77.94 98 MET A O 1
ATOM 708 N N . LEU A 1 99 ? -11.112 -0.499 7.187 1.00 77.00 99 LEU A N 1
ATOM 709 C CA . LEU A 1 99 ? -11.982 -0.550 6.005 1.00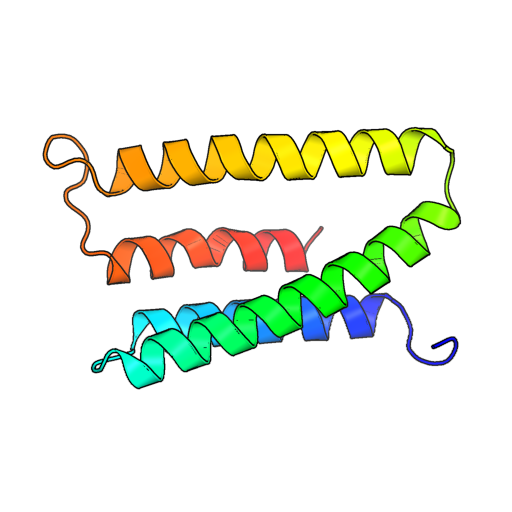 77.00 99 LEU A CA 1
ATOM 710 C C . LEU A 1 99 ? -11.743 0.630 5.056 1.00 77.00 99 LEU A C 1
ATOM 712 O O . LEU A 1 99 ? -11.717 0.441 3.844 1.00 77.00 99 LEU A O 1
ATOM 716 N N . VAL A 1 100 ? -11.521 1.835 5.587 1.00 79.94 100 VAL A N 1
ATOM 717 C CA . VAL A 1 100 ? -11.179 3.016 4.776 1.00 79.94 100 VAL A CA 1
ATOM 718 C C . VAL A 1 100 ? -9.820 2.832 4.094 1.00 79.94 100 VAL A C 1
ATOM 720 O O . VAL A 1 100 ? -9.672 3.132 2.910 1.00 79.94 100 VAL A O 1
ATOM 723 N N . MET A 1 101 ? -8.843 2.257 4.800 1.00 82.69 101 MET A N 1
ATOM 724 C CA . MET A 1 101 ? -7.512 1.955 4.260 1.00 82.69 101 MET A CA 1
ATOM 725 C C . MET A 1 101 ? -7.526 0.914 3.126 1.00 82.69 101 MET A C 1
ATOM 727 O O . MET A 1 101 ? -6.542 0.814 2.395 1.00 82.69 101 MET A O 1
ATOM 731 N N . LEU A 1 102 ? -8.637 0.197 2.900 1.00 82.12 102 LEU A N 1
ATOM 732 C CA . LEU A 1 102 ? -8.810 -0.713 1.759 1.00 82.12 102 LEU A CA 1
ATOM 733 C C . LEU A 1 102 ? -8.734 0.010 0.400 1.00 82.12 102 LEU A C 1
ATOM 735 O O . LEU A 1 102 ? -8.485 -0.626 -0.624 1.00 82.12 102 LEU A O 1
ATOM 739 N N . ILE A 1 103 ? -8.881 1.339 0.386 1.00 84.12 103 ILE A N 1
ATOM 740 C CA . ILE A 1 103 ? -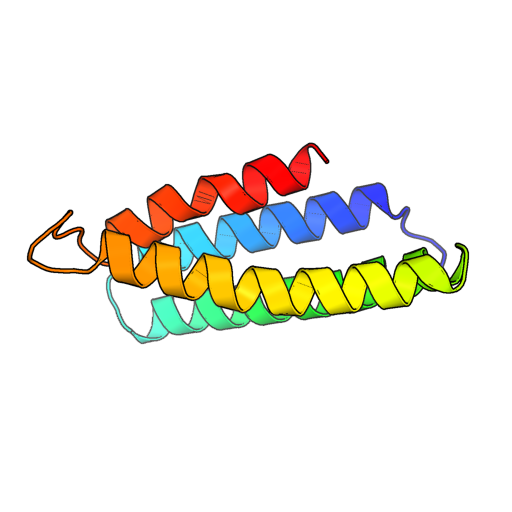8.674 2.150 -0.817 1.00 84.12 103 ILE A CA 1
ATOM 741 C C . ILE A 1 103 ? -7.231 2.063 -1.337 1.00 84.12 103 ILE A C 1
ATOM 743 O O . ILE A 1 103 ? -7.014 2.108 -2.543 1.00 84.12 103 ILE A O 1
ATOM 747 N N . MET A 1 104 ? -6.243 1.880 -0.453 1.00 84.44 104 MET A N 1
ATOM 748 C CA . MET A 1 104 ? -4.827 1.834 -0.829 1.00 84.44 104 MET A CA 1
ATOM 749 C C . MET A 1 104 ? -4.470 0.622 -1.698 1.00 84.44 104 MET A C 1
ATOM 751 O O . MET A 1 104 ? -3.950 0.831 -2.793 1.00 84.44 104 MET A O 1
ATOM 755 N N . PRO A 1 105 ? -4.767 -0.633 -1.302 1.00 82.25 105 PRO A N 1
ATOM 756 C CA . PRO A 1 105 ? -4.523 -1.774 -2.179 1.00 82.25 105 PRO A CA 1
ATOM 757 C C . PRO A 1 105 ? -5.401 -1.751 -3.437 1.00 82.25 105 PRO A C 1
ATOM 759 O O . PRO A 1 105 ? -4.989 -2.300 -4.454 1.00 82.25 105 PRO A O 1
ATOM 762 N N . ALA A 1 106 ? -6.573 -1.103 -3.405 1.00 82.62 106 ALA A N 1
ATOM 763 C CA . ALA A 1 106 ? -7.386 -0.914 -4.604 1.00 82.62 106 ALA A CA 1
ATOM 764 C C . ALA A 1 106 ? -6.679 -0.002 -5.614 1.00 82.62 106 ALA A C 1
ATOM 766 O O . ALA A 1 106 ? -6.527 -0.393 -6.764 1.00 82.62 106 ALA A O 1
ATOM 767 N N . ILE A 1 107 ? -6.183 1.163 -5.183 1.00 85.44 107 ILE A N 1
ATOM 768 C CA . ILE A 1 107 ? -5.379 2.051 -6.036 1.00 85.44 107 ILE A CA 1
ATOM 769 C C . ILE A 1 107 ? -4.151 1.297 -6.551 1.00 85.44 107 ILE A C 1
ATOM 771 O O . ILE A 1 107 ? -3.911 1.282 -7.752 1.00 85.44 107 ILE A O 1
ATOM 775 N N . PHE A 1 108 ? -3.434 0.604 -5.663 1.00 83.81 108 PHE A N 1
ATOM 776 C CA . PHE A 1 108 ? -2.229 -0.141 -6.017 1.00 83.81 108 PHE A CA 1
ATOM 777 C C . PHE A 1 108 ? -2.476 -1.234 -7.065 1.00 83.81 108 PHE A C 1
ATOM 779 O O . PHE A 1 108 ? -1.615 -1.484 -7.899 1.00 83.81 108 PHE A O 1
ATOM 786 N N . ALA A 1 109 ? -3.656 -1.856 -7.084 1.00 82.31 109 ALA A N 1
ATOM 787 C CA . ALA A 1 109 ? -4.006 -2.848 -8.098 1.00 82.31 109 ALA A CA 1
ATOM 788 C C . ALA A 1 109 ? -4.169 -2.255 -9.513 1.00 82.31 109 ALA A C 1
ATOM 790 O O . ALA A 1 109 ? -4.028 -2.992 -10.490 1.00 82.31 109 ALA A O 1
ATOM 791 N N . PHE A 1 110 ? -4.464 -0.955 -9.632 1.00 79.19 110 PHE A N 1
ATOM 792 C CA . PHE A 1 110 ? -4.704 -0.268 -10.908 1.00 79.19 110 PHE A CA 1
ATOM 793 C C . PHE A 1 110 ? -3.538 0.615 -11.384 1.00 79.19 110 PHE A C 1
ATOM 795 O O . PHE A 1 110 ? -3.623 1.158 -12.487 1.00 79.19 110 PHE A O 1
ATOM 802 N N . THR A 1 111 ? -2.475 0.763 -10.586 1.00 75.88 111 THR A N 1
ATOM 803 C CA . THR A 1 111 ? -1.249 1.506 -10.937 1.00 75.88 111 THR A CA 1
ATOM 804 C C . THR A 1 111 ? -0.077 0.564 -11.147 1.00 75.88 111 THR A C 1
ATOM 806 O O . THR A 1 111 ? 0.598 0.688 -12.189 1.00 75.88 111 THR A O 1
#

InterPro domains:
  IPR003492 Batten's disease protein Cln3 [PF02487] (1-110)
  IPR003492 Batten's disease protein Cln3 [PR01315] (36-58)
  IPR003492 Batten's disease protein Cln3 [PR01315] (66-86)
  IPR003492 Batten's disease protein Cln3 [PTHR10981] (1-110)

Organism: Oesophagostomum dentatum (NCBI:txid61180)

Foldseek 3Di:
DPPDDLLVLLVVLLVLLLVLLVQLLPDPDPVSNVVSVVSNVVSVVSVCVSVVVVLVVDDPVSVVVVVVVVVVCVVVVVVLCCQCCDPVHNVDDVSVSSVVCNVVSVVSNVD

Secondary structure (DSSP, 8-state):
--SS-HHHHHHHHHHHHHHHHHHHHS-SSHHHHHHHHHHHHHHHHHHHHHHHHHHTTS-HHHHHHHHHHHHHHHHHHHHHHHHHH-TTTT---HHHHHHHTTHHHHHHHH-

Radius of gyration: 15.77 Å; chains: 1; bounding box: 33×34×34 Å